Protein AF-A0A0G1ZRB1-F1 (afdb_monomer_lite)

Secondary structure (DSSP, 8-state):
-HHHHHHHHHHHHHHHHHTT----TT-----HHHHHHHHHHHHHHHHHHTT--HHHHHHHHHHHHTT----

Radius of gyration: 15.8 Å; chains: 1; bounding box: 38×31×35 Å

Sequence (71 aa):
MPALRRRGGELYKAIRKEERMKIDAHSEVGMVGGELADLLIYLCSITNKRNIDLKQAFRRKEEINKQRVWS

pLDDT: mean 86.12, std 9.88, range [55.62, 95.81]

Structure (mmCIF, N/CA/C/O backbone):
data_AF-A0A0G1ZRB1-F1
#
_entry.id   AF-A0A0G1ZRB1-F1
#
loop_
_atom_site.group_PDB
_atom_site.id
_atom_site.type_symbol
_atom_site.label_atom_id
_atom_site.label_alt_id
_atom_site.label_comp_id
_atom_site.label_asym_id
_atom_site.label_entity_id
_atom_site.label_seq_id
_atom_site.pdbx_PDB_ins_code
_atom_site.Cartn_x
_atom_site.Cartn_y
_atom_site.Cartn_z
_atom_site.occupancy
_atom_site.B_iso_or_equiv
_atom_site.auth_seq_id
_atom_site.auth_comp_id
_atom_site.auth_asym_id
_atom_site.auth_atom_id
_atom_site.pdbx_PDB_model_num
ATOM 1 N N . MET A 1 1 ? 10.726 -1.092 10.767 1.00 60.09 1 MET A N 1
ATOM 2 C CA . MET A 1 1 ? 10.519 0.130 9.950 1.00 60.09 1 MET A CA 1
ATOM 3 C C . MET A 1 1 ? 11.383 0.223 8.674 1.00 60.09 1 MET A C 1
ATOM 5 O O . MET A 1 1 ? 10.852 0.747 7.703 1.00 60.09 1 MET A O 1
ATOM 9 N N . PRO A 1 2 ? 12.629 -0.303 8.579 1.00 70.31 2 PRO A N 1
ATOM 10 C CA . PRO A 1 2 ? 13.479 -0.152 7.377 1.00 70.31 2 PRO A CA 1
ATOM 11 C C . PRO A 1 2 ? 12.888 -0.680 6.057 1.00 70.31 2 PRO A C 1
ATOM 13 O O . PRO A 1 2 ? 13.143 -0.119 4.995 1.00 70.31 2 PRO A O 1
ATOM 16 N N . ALA A 1 3 ? 12.075 -1.739 6.112 1.00 78.75 3 ALA A N 1
ATOM 17 C CA . ALA A 1 3 ? 11.531 -2.371 4.913 1.00 78.75 3 ALA A CA 1
ATOM 18 C C . ALA A 1 3 ? 10.452 -1.537 4.195 1.00 78.75 3 ALA A C 1
ATOM 20 O O . ALA A 1 3 ? 10.363 -1.635 2.977 1.00 78.75 3 ALA A O 1
ATOM 21 N N . LEU A 1 4 ? 9.706 -0.664 4.893 1.00 85.12 4 LEU A N 1
ATOM 22 C CA . LEU A 1 4 ? 8.721 0.216 4.238 1.00 85.12 4 LEU A CA 1
ATOM 23 C C . LEU A 1 4 ? 9.415 1.213 3.304 1.00 85.12 4 LEU A C 1
ATOM 25 O O . LEU A 1 4 ? 9.022 1.373 2.154 1.00 85.12 4 LEU A O 1
ATOM 29 N N . ARG A 1 5 ? 10.496 1.831 3.796 1.00 85.88 5 ARG A N 1
ATOM 30 C CA . ARG A 1 5 ? 11.312 2.784 3.034 1.00 85.88 5 ARG A CA 1
ATOM 31 C C . ARG A 1 5 ? 11.903 2.139 1.782 1.00 85.88 5 ARG A C 1
ATOM 33 O O . ARG A 1 5 ? 11.879 2.745 0.720 1.00 85.88 5 ARG A O 1
ATOM 40 N N . ARG A 1 6 ? 12.405 0.905 1.904 1.00 87.00 6 ARG A N 1
ATOM 41 C CA . ARG A 1 6 ? 12.949 0.146 0.770 1.00 87.00 6 ARG A CA 1
ATOM 42 C C . ARG A 1 6 ? 11.881 -0.122 -0.293 1.00 87.00 6 ARG A C 1
ATOM 44 O O . ARG A 1 6 ? 12.107 0.199 -1.449 1.00 87.00 6 ARG A O 1
ATOM 51 N N . ARG A 1 7 ? 10.716 -0.649 0.104 1.00 85.38 7 ARG A N 1
ATOM 52 C CA . ARG A 1 7 ? 9.599 -0.934 -0.816 1.00 85.38 7 ARG A CA 1
ATOM 53 C C . ARG A 1 7 ? 9.078 0.327 -1.516 1.00 85.38 7 ARG A C 1
ATOM 55 O O . ARG A 1 7 ? 8.841 0.300 -2.713 1.00 85.38 7 ARG A O 1
ATOM 62 N N . GLY A 1 8 ? 8.980 1.450 -0.800 1.00 89.12 8 GLY A N 1
ATOM 63 C CA . GLY A 1 8 ? 8.630 2.738 -1.410 1.00 89.12 8 GLY A CA 1
ATOM 64 C C . GLY A 1 8 ? 9.664 3.225 -2.434 1.00 89.12 8 GLY A C 1
ATOM 65 O O . GLY A 1 8 ? 9.294 3.794 -3.455 1.00 89.12 8 GLY A O 1
ATOM 66 N N . GLY A 1 9 ? 10.953 2.964 -2.193 1.00 89.06 9 GLY A N 1
ATOM 67 C CA . GLY A 1 9 ? 12.021 3.262 -3.149 1.00 89.06 9 GLY A CA 1
ATOM 68 C C . GLY A 1 9 ? 11.936 2.434 -4.434 1.00 89.06 9 GLY A C 1
ATOM 69 O O . GLY A 1 9 ? 12.137 2.983 -5.513 1.00 89.06 9 GLY A O 1
ATOM 70 N N . GLU A 1 10 ? 11.598 1.146 -4.335 1.00 87.31 10 GLU A N 1
ATOM 71 C CA . GLU A 1 10 ? 11.392 0.288 -5.513 1.00 87.31 10 GLU A CA 1
ATOM 72 C C . GLU A 1 10 ? 10.157 0.713 -6.322 1.00 87.31 10 GLU A C 1
ATOM 74 O O . GLU A 1 10 ? 10.250 0.883 -7.538 1.00 87.31 10 GLU A O 1
ATOM 79 N N . LEU A 1 11 ? 9.044 1.035 -5.651 1.00 89.38 11 LEU A N 1
ATOM 80 C CA . LEU A 1 11 ? 7.867 1.619 -6.304 1.00 89.38 11 LEU A CA 1
ATOM 81 C C . LEU A 1 11 ? 8.208 2.922 -7.043 1.00 89.38 11 LEU A C 1
ATOM 83 O O . LEU A 1 11 ? 7.788 3.123 -8.180 1.00 89.38 11 LEU A O 1
ATOM 87 N N . TYR A 1 12 ? 9.004 3.796 -6.425 1.00 89.25 12 TYR A N 1
ATOM 88 C CA . TYR A 1 12 ? 9.427 5.047 -7.053 1.00 89.25 12 TYR A CA 1
ATOM 89 C C . TYR A 1 12 ? 10.253 4.810 -8.326 1.00 89.25 12 TYR A C 1
ATOM 91 O O . TYR A 1 12 ? 10.029 5.475 -9.337 1.00 89.25 12 TYR A O 1
ATOM 99 N N . LYS A 1 13 ? 11.175 3.837 -8.323 1.00 87.62 13 LYS A N 1
ATOM 100 C CA . LYS A 1 13 ? 11.920 3.457 -9.535 1.00 87.62 13 LYS A CA 1
ATOM 101 C C . LYS A 1 13 ? 10.989 2.912 -10.623 1.00 87.62 13 LYS A C 1
ATOM 103 O O . LYS A 1 13 ? 11.164 3.265 -11.788 1.00 87.62 13 LYS A O 1
ATOM 108 N N . ALA A 1 14 ? 10.005 2.093 -10.244 1.00 87.12 14 ALA A N 1
ATOM 109 C CA . ALA A 1 14 ? 9.024 1.526 -11.166 1.00 87.12 14 ALA A CA 1
ATOM 110 C C . ALA A 1 14 ? 8.181 2.612 -11.854 1.00 87.12 14 ALA A C 1
ATOM 112 O O . ALA A 1 14 ? 8.062 2.597 -13.078 1.00 87.12 14 ALA A O 1
ATOM 113 N N . ILE A 1 15 ? 7.695 3.603 -11.098 1.00 87.31 15 ILE A N 1
ATOM 114 C CA . ILE A 1 15 ? 6.934 4.741 -11.643 1.00 87.31 15 ILE A CA 1
ATOM 115 C C . ILE A 1 15 ? 7.799 5.552 -12.615 1.00 87.31 15 ILE A C 1
ATOM 117 O O . ILE A 1 15 ? 7.384 5.834 -13.735 1.00 87.31 15 ILE A O 1
ATOM 121 N N . ARG A 1 16 ? 9.051 5.852 -12.245 1.00 87.12 16 ARG A N 1
ATOM 122 C CA . ARG A 1 16 ? 9.970 6.599 -13.122 1.00 87.12 16 ARG A CA 1
ATOM 123 C C . ARG A 1 16 ? 10.261 5.885 -14.441 1.00 87.12 16 ARG A C 1
ATOM 125 O O . ARG A 1 16 ? 10.428 6.550 -15.461 1.00 87.12 16 ARG A O 1
ATOM 132 N N . LYS A 1 17 ? 10.332 4.550 -14.426 1.00 83.81 17 LYS A N 1
ATOM 133 C CA . LYS A 1 17 ? 10.487 3.736 -15.640 1.00 83.81 17 LYS A CA 1
ATOM 134 C C . LYS A 1 17 ? 9.272 3.861 -16.556 1.00 83.81 17 LYS A C 1
ATOM 136 O O . LYS A 1 17 ? 9.443 4.022 -17.761 1.00 83.81 17 LYS A O 1
ATOM 141 N N . GLU A 1 18 ? 8.071 3.794 -15.989 1.00 82.62 18 GLU A N 1
ATOM 142 C CA . GLU A 1 18 ? 6.811 3.916 -16.731 1.00 82.62 18 GLU A CA 1
ATOM 143 C C . GLU A 1 18 ? 6.643 5.318 -17.338 1.00 82.62 18 GLU A C 1
ATOM 145 O O . GLU A 1 18 ? 6.311 5.453 -18.515 1.00 82.62 18 GLU A O 1
ATOM 150 N N . GLU A 1 19 ? 7.021 6.358 -16.591 1.00 86.12 19 GLU A N 1
ATOM 151 C CA . GLU A 1 19 ? 7.035 7.758 -17.040 1.00 86.12 19 GLU A CA 1
ATOM 152 C C . GLU A 1 19 ? 8.200 8.101 -17.997 1.00 86.12 19 GLU A C 1
ATOM 154 O O . GLU A 1 19 ? 8.392 9.262 -18.359 1.00 86.12 19 GLU A O 1
ATOM 159 N N . ARG A 1 20 ? 8.992 7.107 -18.436 1.00 78.94 20 ARG A N 1
ATOM 160 C CA . ARG A 1 20 ? 10.168 7.265 -19.322 1.00 78.94 20 ARG A CA 1
ATOM 161 C C . ARG A 1 20 ? 11.222 8.250 -18.799 1.00 78.94 20 ARG A C 1
ATOM 163 O O . ARG A 1 20 ? 11.988 8.830 -19.573 1.00 78.94 20 ARG A O 1
ATOM 170 N N . MET A 1 21 ? 11.300 8.435 -17.486 1.00 76.38 21 MET A N 1
ATOM 171 C CA . MET A 1 21 ? 12.344 9.243 -16.867 1.00 76.38 21 MET A CA 1
ATOM 172 C C . MET A 1 21 ? 13.670 8.475 -16.843 1.00 76.38 21 MET A C 1
ATOM 174 O O . MET A 1 21 ? 13.695 7.251 -16.727 1.00 76.38 21 MET A O 1
ATOM 178 N N . LYS A 1 22 ? 14.799 9.197 -16.884 1.00 70.69 22 LYS A N 1
ATOM 179 C CA . LYS A 1 22 ? 16.134 8.587 -16.768 1.00 70.69 22 LYS A CA 1
ATOM 180 C C . LYS A 1 22 ? 16.267 7.805 -15.459 1.00 70.69 22 LYS A C 1
ATOM 182 O O . LYS A 1 22 ? 16.314 8.393 -14.376 1.00 70.69 22 LYS A O 1
ATOM 187 N N . ILE A 1 23 ? 16.369 6.493 -15.591 1.00 73.25 23 ILE A N 1
ATOM 188 C CA . ILE A 1 23 ? 16.756 5.543 -14.552 1.00 73.25 23 ILE A CA 1
ATOM 189 C C . ILE A 1 23 ? 18.161 5.033 -14.862 1.00 73.25 23 ILE A C 1
ATOM 191 O O . ILE A 1 23 ? 18.593 5.050 -16.014 1.00 73.25 23 ILE A O 1
ATOM 195 N N . ASP A 1 24 ? 18.885 4.634 -13.823 1.00 70.88 24 ASP A N 1
ATOM 196 C CA . ASP A 1 24 ? 20.202 4.028 -13.987 1.00 70.88 24 ASP A CA 1
ATOM 197 C C . ASP A 1 24 ? 20.087 2.758 -14.848 1.00 70.88 24 ASP A C 1
ATOM 199 O O . ASP A 1 24 ? 19.187 1.940 -14.635 1.00 70.88 24 ASP A O 1
ATOM 203 N N . ALA A 1 25 ? 20.973 2.616 -15.837 1.00 59.53 25 ALA A N 1
ATOM 204 C CA . ALA A 1 25 ? 20.924 1.548 -16.835 1.00 59.53 25 ALA A CA 1
ATOM 205 C C . ALA A 1 25 ? 21.096 0.140 -16.237 1.00 59.53 25 ALA A C 1
ATOM 207 O O . ALA A 1 25 ? 20.688 -0.836 -16.862 1.00 59.53 25 ALA A O 1
ATOM 208 N N . HIS A 1 26 ? 21.660 0.030 -15.031 1.00 65.00 26 HIS A N 1
ATOM 209 C CA . HIS A 1 26 ? 21.879 -1.237 -14.333 1.00 65.00 26 HIS A CA 1
ATOM 210 C C . HIS A 1 26 ? 20.813 -1.546 -13.276 1.00 65.00 26 HIS A C 1
ATOM 212 O O . HIS A 1 26 ? 20.936 -2.526 -12.542 1.00 65.00 26 HIS A O 1
ATOM 218 N N . SER A 1 27 ? 19.765 -0.725 -13.164 1.00 63.75 27 SER A N 1
ATOM 219 C CA . SER A 1 27 ? 18.696 -0.986 -12.202 1.00 63.75 27 SER A CA 1
ATOM 220 C C . SER A 1 27 ? 17.750 -2.074 -12.709 1.00 63.75 27 SER A C 1
ATOM 222 O O . SER A 1 27 ? 17.039 -1.883 -13.697 1.00 63.75 27 SER A O 1
ATOM 224 N N . GLU A 1 28 ? 17.665 -3.190 -11.983 1.00 69.06 28 GLU A N 1
ATOM 225 C CA . GLU A 1 28 ? 16.500 -4.068 -12.070 1.00 69.06 28 GLU A CA 1
ATOM 226 C C . GLU A 1 28 ? 15.293 -3.316 -11.508 1.00 69.06 28 GLU A C 1
ATOM 228 O O . GLU A 1 28 ? 15.252 -2.948 -10.335 1.00 69.06 28 GLU A O 1
ATOM 233 N N . VAL A 1 29 ? 14.330 -3.021 -12.378 1.00 75.12 29 VAL A N 1
ATOM 234 C CA . VAL A 1 29 ? 13.125 -2.274 -12.019 1.00 75.12 29 VAL A CA 1
ATOM 235 C C . VAL A 1 29 ? 11.912 -3.157 -12.260 1.00 75.12 29 VAL A C 1
ATOM 237 O O . VAL A 1 29 ? 11.615 -3.501 -13.414 1.00 75.12 29 VAL A O 1
ATOM 240 N N . GLY A 1 30 ? 11.220 -3.485 -11.168 1.00 79.50 30 GLY A N 1
ATOM 241 C CA . GLY A 1 30 ? 9.949 -4.199 -11.172 1.00 79.50 30 GLY A CA 1
ATOM 242 C C . GLY A 1 30 ? 8.827 -3.421 -11.867 1.00 79.50 30 GLY A C 1
ATOM 243 O O . GLY A 1 30 ? 8.957 -2.245 -12.209 1.00 79.50 30 GLY A O 1
ATOM 244 N N . MET A 1 31 ? 7.701 -4.092 -12.101 1.00 85.62 31 MET A N 1
ATOM 245 C CA . MET A 1 31 ? 6.487 -3.436 -12.597 1.00 85.62 31 MET A CA 1
ATOM 246 C C . MET A 1 31 ? 5.801 -2.681 -11.455 1.00 85.62 31 MET A C 1
ATOM 248 O O . MET A 1 31 ? 5.743 -3.194 -10.337 1.00 85.62 31 MET A O 1
ATOM 252 N N . VAL A 1 32 ? 5.202 -1.519 -11.743 1.00 86.88 32 VAL A N 1
ATOM 253 C CA . VAL A 1 32 ? 4.495 -0.698 -10.740 1.00 86.88 32 VAL A CA 1
ATOM 254 C C . VAL A 1 32 ? 3.465 -1.518 -9.961 1.00 86.88 32 VAL A C 1
ATOM 256 O O . VAL A 1 32 ? 3.443 -1.474 -8.733 1.00 86.88 32 VAL A O 1
ATOM 259 N N . GLY A 1 33 ? 2.671 -2.342 -10.651 1.00 88.69 33 GLY A N 1
ATOM 260 C CA . GLY A 1 33 ? 1.689 -3.218 -10.005 1.00 88.69 33 GLY A CA 1
ATOM 261 C C . GLY A 1 33 ? 2.302 -4.230 -9.027 1.00 88.69 33 GLY A C 1
ATOM 262 O O . GLY A 1 33 ? 1.727 -4.478 -7.968 1.00 88.69 33 GLY A O 1
ATOM 263 N N . GLY A 1 34 ? 3.482 -4.775 -9.342 1.00 88.00 34 GLY A N 1
ATOM 264 C CA . GLY A 1 34 ? 4.197 -5.705 -8.464 1.00 88.00 34 GLY A CA 1
ATOM 265 C C . GLY A 1 34 ? 4.698 -5.023 -7.192 1.00 88.00 34 GLY A C 1
ATOM 266 O O . GLY A 1 34 ? 4.459 -5.513 -6.091 1.00 88.00 34 GLY A O 1
ATOM 267 N N . GLU A 1 35 ? 5.301 -3.8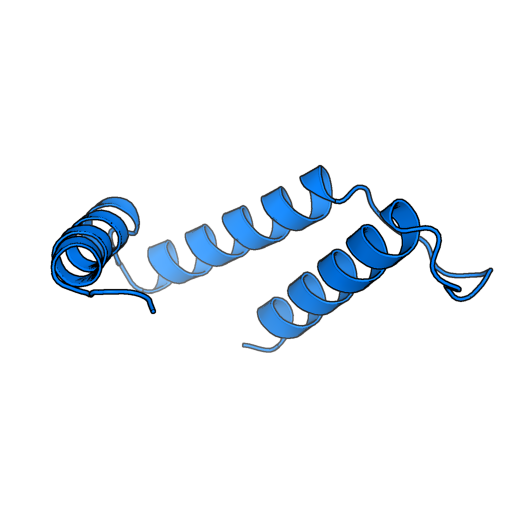40 -7.328 1.00 91.94 35 GLU A N 1
ATOM 268 C CA . GLU A 1 35 ? 5.793 -3.075 -6.176 1.00 91.94 35 GLU A CA 1
ATOM 269 C C . GLU A 1 35 ? 4.654 -2.557 -5.284 1.00 91.94 35 GLU A C 1
ATOM 271 O O . GLU A 1 35 ? 4.776 -2.546 -4.056 1.00 91.94 35 GLU A O 1
ATOM 276 N N . LEU A 1 36 ? 3.511 -2.184 -5.874 1.00 91.50 36 LEU A N 1
ATOM 277 C CA . LEU A 1 36 ? 2.296 -1.847 -5.126 1.00 91.50 36 LEU A CA 1
ATOM 278 C C . LEU A 1 36 ? 1.769 -3.045 -4.325 1.00 91.50 36 LEU A C 1
ATOM 280 O O . LEU A 1 36 ? 1.419 -2.889 -3.152 1.00 91.50 36 LEU A O 1
ATOM 284 N N . ALA A 1 37 ? 1.737 -4.238 -4.927 1.00 92.81 37 ALA A N 1
ATOM 285 C CA . ALA A 1 37 ? 1.3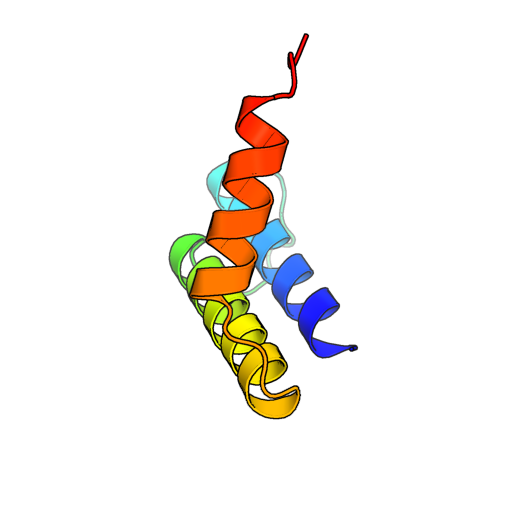26 -5.459 -4.238 1.00 92.81 37 ALA A CA 1
ATOM 286 C C . ALA A 1 37 ? 2.276 -5.796 -3.077 1.00 92.81 37 ALA A C 1
ATOM 288 O O . ALA A 1 37 ? 1.821 -6.075 -1.967 1.00 92.81 37 ALA A O 1
ATOM 289 N N . ASP A 1 38 ? 3.587 -5.684 -3.290 1.00 90.31 38 ASP A N 1
ATOM 290 C CA . ASP A 1 38 ? 4.600 -5.911 -2.257 1.00 90.31 38 ASP A CA 1
ATOM 291 C C . ASP A 1 38 ? 4.490 -4.919 -1.090 1.00 90.31 38 ASP A C 1
ATOM 293 O O . ASP A 1 38 ? 4.632 -5.301 0.081 1.00 90.31 38 ASP A O 1
ATOM 297 N N . LEU A 1 39 ? 4.206 -3.647 -1.385 1.00 92.69 39 LEU A N 1
ATOM 298 C CA . LEU A 1 39 ? 3.939 -2.628 -0.373 1.00 92.69 39 LEU A CA 1
ATOM 299 C C . LEU A 1 39 ? 2.676 -2.974 0.431 1.00 92.69 39 LEU A C 1
ATOM 301 O O . LEU A 1 39 ? 2.700 -2.918 1.664 1.00 92.69 39 LEU A O 1
ATOM 305 N N . LEU A 1 40 ? 1.596 -3.376 -0.246 1.00 93.56 40 LEU A N 1
ATOM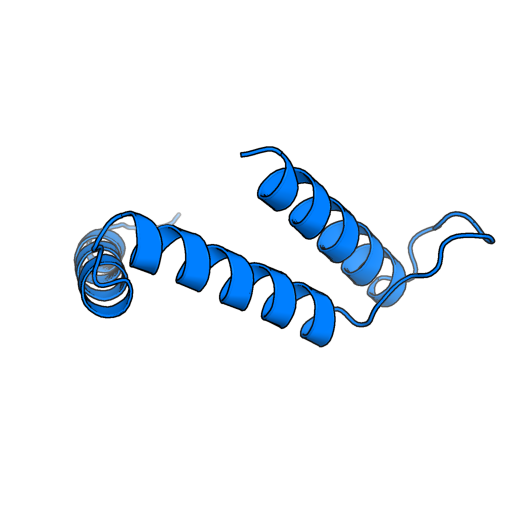 306 C CA . LEU A 1 40 ? 0.329 -3.751 0.383 1.00 93.56 40 LEU A CA 1
ATOM 307 C C . LEU A 1 40 ? 0.482 -4.983 1.285 1.00 93.56 40 LEU A C 1
ATOM 309 O O . LEU A 1 40 ? 0.055 -4.952 2.439 1.00 93.56 40 LEU A O 1
ATOM 313 N N . ILE A 1 41 ? 1.143 -6.041 0.809 1.00 93.62 41 ILE A N 1
ATOM 314 C CA . ILE A 1 41 ? 1.426 -7.252 1.596 1.00 93.62 41 ILE A CA 1
ATOM 315 C C . ILE A 1 41 ? 2.235 -6.892 2.842 1.00 93.62 41 ILE A C 1
ATOM 317 O O . ILE A 1 41 ? 1.938 -7.351 3.951 1.00 93.62 41 ILE A O 1
ATOM 321 N N . TYR A 1 42 ? 3.243 -6.032 2.689 1.00 92.75 42 TYR A N 1
ATOM 322 C CA . TYR A 1 42 ? 4.049 -5.599 3.819 1.00 92.75 42 TYR A CA 1
ATOM 323 C C . TYR A 1 42 ? 3.231 -4.782 4.835 1.00 92.75 42 TYR A C 1
ATOM 325 O O . TYR A 1 42 ? 3.370 -5.009 6.041 1.00 92.75 42 TYR A O 1
ATOM 333 N N . LEU A 1 43 ? 2.329 -3.902 4.388 1.00 93.00 43 LEU A N 1
ATOM 334 C CA . LEU A 1 43 ? 1.393 -3.188 5.264 1.00 93.00 43 LEU A CA 1
ATOM 335 C C . LEU A 1 43 ? 0.468 -4.153 6.018 1.00 93.00 43 LEU A C 1
ATOM 337 O O . LEU A 1 43 ? 0.374 -4.049 7.243 1.00 93.00 43 LEU A O 1
ATOM 341 N N . CYS A 1 44 ? -0.115 -5.140 5.333 1.00 93.56 44 CYS A N 1
ATOM 342 C CA . CYS A 1 44 ? -0.912 -6.200 5.959 1.00 93.56 44 CYS A CA 1
ATOM 343 C C . CYS A 1 44 ? -0.106 -6.963 7.026 1.00 93.56 44 CYS A C 1
ATOM 345 O O . CYS A 1 44 ? -0.608 -7.270 8.107 1.00 93.56 44 CYS A O 1
ATOM 347 N N . SER A 1 45 ? 1.183 -7.220 6.781 1.00 93.75 45 SER A N 1
ATOM 348 C CA . SER A 1 45 ? 2.042 -7.879 7.773 1.00 93.75 45 SER A CA 1
ATOM 349 C C . SER A 1 45 ? 2.243 -7.028 9.036 1.00 93.75 45 SER A C 1
ATOM 351 O O . SER A 1 45 ? 2.285 -7.562 10.146 1.00 93.75 45 SER A O 1
ATOM 353 N N . ILE A 1 46 ? 2.336 -5.699 8.894 1.00 93.06 46 ILE A N 1
ATOM 354 C CA . ILE A 1 46 ? 2.457 -4.771 10.025 1.00 93.06 46 ILE A CA 1
ATOM 355 C C . ILE A 1 46 ? 1.157 -4.740 10.825 1.00 93.06 46 ILE A C 1
ATOM 357 O O . ILE A 1 46 ? 1.206 -4.780 12.055 1.00 93.06 46 ILE A O 1
ATOM 361 N N . THR A 1 47 ? 0.009 -4.663 10.150 1.00 94.38 47 THR A N 1
ATOM 362 C CA . THR A 1 47 ? -1.298 -4.599 10.815 1.00 94.38 47 THR A CA 1
ATOM 363 C C . THR A 1 47 ? -1.599 -5.888 11.558 1.00 94.38 47 THR A C 1
ATOM 365 O O . THR A 1 47 ? -2.008 -5.822 12.713 1.00 94.38 47 THR A O 1
ATOM 368 N N . ASN A 1 48 ? -1.269 -7.042 10.971 1.00 93.69 48 ASN A N 1
ATOM 369 C CA . ASN A 1 48 ? -1.410 -8.339 11.632 1.00 93.69 48 ASN A CA 1
ATOM 370 C C . ASN A 1 48 ? -0.564 -8.410 12.911 1.00 93.69 48 ASN A C 1
ATOM 372 O O . ASN A 1 48 ? -1.072 -8.765 13.969 1.00 93.69 48 ASN A O 1
ATOM 376 N N . LYS A 1 49 ? 0.707 -7.983 12.858 1.00 94.19 49 LYS A N 1
ATOM 377 C CA . LYS A 1 49 ? 1.594 -7.952 14.041 1.00 94.19 49 LYS A CA 1
ATOM 378 C C . LYS A 1 49 ? 1.121 -7.002 15.140 1.00 94.19 49 LYS A C 1
ATOM 380 O O . LYS A 1 49 ? 1.485 -7.180 16.296 1.00 94.19 49 LYS A O 1
ATOM 385 N N . ARG A 1 50 ? 0.365 -5.966 14.778 1.00 93.38 50 ARG A N 1
ATOM 386 C CA . ARG A 1 50 ? -0.170 -4.964 15.711 1.00 93.38 50 ARG A CA 1
ATOM 387 C C . ARG A 1 50 ? -1.614 -5.246 16.123 1.00 93.38 50 ARG A C 1
ATOM 389 O O . ARG A 1 50 ? -2.176 -4.437 16.852 1.00 93.38 50 ARG A O 1
ATOM 396 N N . ASN A 1 51 ? -2.198 -6.352 15.658 1.00 94.94 51 ASN A N 1
ATOM 397 C CA . ASN A 1 51 ? -3.605 -6.695 15.847 1.00 94.94 51 ASN A CA 1
ATOM 398 C C . ASN A 1 51 ? -4.566 -5.560 15.425 1.00 94.94 51 ASN A C 1
ATOM 400 O O . ASN A 1 51 ? -5.531 -5.240 16.115 1.00 94.94 51 ASN A O 1
ATOM 404 N N . ILE A 1 52 ? -4.256 -4.902 14.304 1.00 95.81 52 ILE A N 1
ATOM 405 C CA . ILE A 1 52 ? -5.059 -3.817 13.731 1.00 95.81 52 ILE A CA 1
ATOM 406 C C . ILE A 1 52 ? -5.905 -4.386 12.592 1.00 95.81 52 ILE A C 1
ATOM 408 O O . ILE A 1 52 ? -5.359 -4.920 11.626 1.00 95.81 52 ILE A O 1
ATOM 412 N N . ASP A 1 53 ? -7.225 -4.194 12.646 1.00 94.56 53 ASP A N 1
ATOM 413 C CA . ASP A 1 53 ? -8.091 -4.414 11.485 1.00 94.56 53 ASP A CA 1
ATOM 414 C C . ASP A 1 53 ? -7.895 -3.274 10.475 1.00 94.56 53 ASP A C 1
ATOM 416 O O . ASP A 1 53 ? -8.448 -2.176 10.608 1.00 94.56 53 ASP A O 1
ATOM 420 N N . LEU A 1 54 ? -7.090 -3.549 9.447 1.00 94.12 54 LEU A N 1
ATOM 421 C CA . LEU A 1 54 ? -6.794 -2.596 8.381 1.00 94.12 54 LEU A CA 1
ATOM 422 C C . LEU A 1 54 ? -8.057 -2.146 7.633 1.00 94.12 54 LEU A C 1
ATOM 424 O O . LEU A 1 54 ? -8.154 -0.977 7.266 1.00 94.12 54 LEU A O 1
ATOM 428 N N . LYS A 1 55 ? -9.050 -3.026 7.444 1.00 94.19 55 LYS A N 1
ATOM 429 C CA . LYS A 1 55 ? -10.297 -2.678 6.744 1.00 94.19 55 LYS A CA 1
ATOM 430 C C . LYS A 1 55 ? -11.110 -1.686 7.565 1.00 94.19 55 LYS A C 1
ATOM 432 O O . LYS A 1 55 ? -11.605 -0.697 7.025 1.00 94.19 55 LYS A O 1
ATOM 437 N N . GLN A 1 56 ? -11.233 -1.930 8.868 1.00 95.44 56 GLN A N 1
ATOM 438 C CA . GLN A 1 56 ? 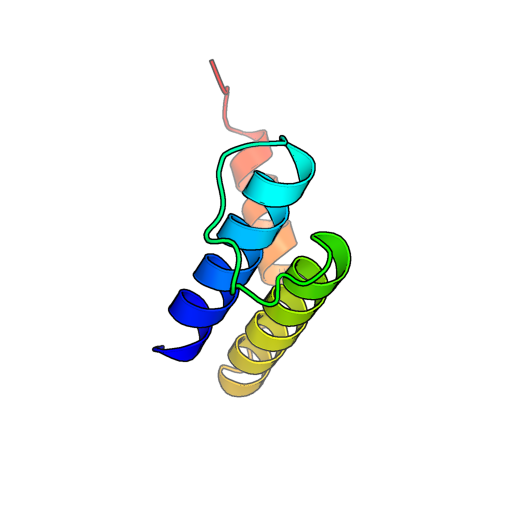-11.941 -1.017 9.762 1.00 95.44 56 GLN A CA 1
ATOM 439 C C . GLN A 1 56 ? -11.214 0.331 9.872 1.00 95.44 56 GLN A C 1
ATOM 441 O O . GLN A 1 56 ? -11.856 1.380 9.794 1.00 95.44 56 GLN A O 1
ATOM 446 N N . ALA A 1 57 ? -9.883 0.317 10.006 1.00 94.56 57 ALA A N 1
ATOM 447 C CA . ALA A 1 57 ? -9.068 1.530 10.052 1.00 94.56 57 ALA A CA 1
ATOM 448 C C . ALA A 1 57 ? -9.204 2.364 8.768 1.00 94.56 57 ALA A C 1
ATOM 450 O O . ALA A 1 57 ? -9.383 3.581 8.841 1.00 94.56 57 ALA A O 1
ATOM 451 N N . PHE A 1 58 ? -9.191 1.705 7.605 1.00 94.81 58 PHE A N 1
ATOM 452 C CA . PHE A 1 58 ? -9.399 2.344 6.309 1.00 94.81 58 PHE A CA 1
ATOM 453 C C . PHE A 1 58 ? -10.778 3.010 6.219 1.00 94.81 58 PHE A C 1
ATOM 455 O O . PHE A 1 58 ? -10.861 4.203 5.942 1.00 94.81 58 PHE A O 1
ATOM 462 N N . ARG A 1 59 ? -11.860 2.291 6.556 1.00 94.75 59 ARG A N 1
ATOM 463 C CA . ARG A 1 59 ? -13.228 2.848 6.5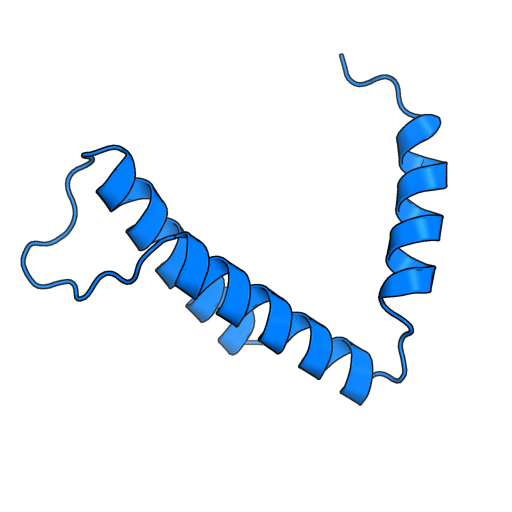43 1.00 94.75 59 ARG A CA 1
ATOM 464 C C . ARG A 1 59 ? -13.379 4.071 7.447 1.00 94.75 59 ARG A C 1
ATOM 466 O O . ARG A 1 59 ? -13.939 5.074 7.025 1.00 94.75 59 ARG A O 1
ATOM 473 N N . ARG A 1 60 ? -12.845 4.021 8.673 1.00 94.94 60 ARG A N 1
ATOM 474 C CA . ARG A 1 60 ? -12.871 5.173 9.595 1.00 94.94 60 ARG A CA 1
ATOM 475 C C . ARG A 1 60 ? -12.154 6.386 9.008 1.00 94.94 60 ARG A C 1
ATOM 477 O O .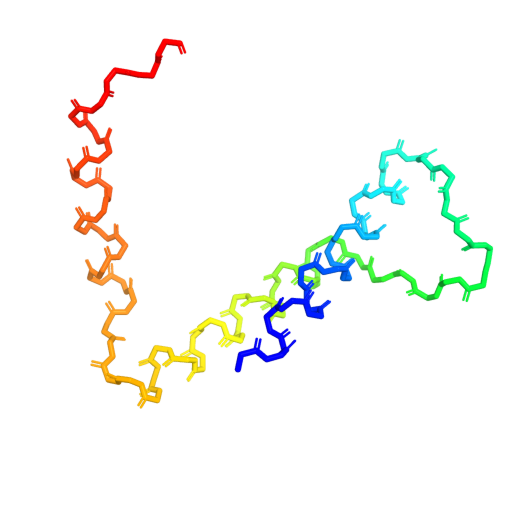 ARG A 1 60 ? -12.620 7.510 9.168 1.00 94.94 60 ARG A O 1
ATOM 484 N N . LYS A 1 61 ? -11.022 6.162 8.335 1.00 93.38 61 LYS A N 1
ATOM 485 C CA . LYS A 1 61 ? -10.267 7.238 7.694 1.00 93.38 61 LYS A CA 1
ATOM 486 C C . LYS A 1 61 ? -11.036 7.853 6.525 1.00 93.38 61 LYS A C 1
ATOM 488 O O . LYS A 1 61 ? -11.018 9.073 6.387 1.00 93.38 61 LYS A O 1
ATOM 493 N N . GLU A 1 62 ? -11.733 7.034 5.747 1.00 94.06 62 GLU A N 1
ATOM 494 C CA . GLU A 1 62 ? -12.583 7.493 4.647 1.00 94.06 62 GLU A CA 1
ATOM 495 C C . GLU A 1 62 ? -13.755 8.352 5.128 1.00 94.06 62 GLU A C 1
ATOM 497 O O . GLU A 1 62 ? -13.988 9.416 4.562 1.00 94.06 62 GLU A O 1
ATOM 502 N N . GLU A 1 63 ? -14.433 7.982 6.220 1.00 94.94 63 GLU A N 1
ATOM 503 C CA . GLU A 1 63 ? -15.499 8.827 6.789 1.00 94.94 63 GLU A CA 1
ATOM 504 C C . GLU A 1 63 ? -14.993 10.213 7.216 1.00 94.94 63 GLU A C 1
ATOM 506 O O . GLU A 1 63 ? -15.684 11.213 7.034 1.00 94.94 63 GLU A O 1
ATOM 511 N N . ILE A 1 64 ? -13.758 10.296 7.722 1.00 92.94 64 ILE A N 1
ATOM 512 C CA . ILE A 1 64 ? -13.106 11.579 8.021 1.00 92.94 64 ILE A CA 1
ATOM 513 C C . ILE A 1 64 ? -12.769 12.330 6.725 1.00 92.94 64 ILE A C 1
ATOM 515 O O . ILE A 1 64 ? -12.930 13.546 6.657 1.00 92.94 64 ILE A O 1
ATOM 519 N N . ASN A 1 65 ? -12.278 11.634 5.697 1.00 91.12 65 ASN A N 1
ATOM 520 C CA . ASN A 1 65 ? -11.895 12.253 4.428 1.00 91.12 65 ASN A CA 1
ATOM 521 C C . ASN A 1 65 ? -13.095 12.826 3.663 1.00 91.12 65 ASN A C 1
ATOM 523 O O . ASN A 1 65 ? -12.942 13.870 3.038 1.00 91.12 65 ASN A O 1
ATOM 527 N N . LYS A 1 66 ? -14.278 12.206 3.753 1.00 91.56 66 LYS A N 1
ATOM 528 C CA . LYS A 1 66 ? -15.529 12.719 3.160 1.00 91.56 66 LYS A CA 1
ATOM 529 C C . LYS A 1 66 ? -15.945 14.086 3.702 1.00 91.56 66 LYS A C 1
ATOM 531 O O . LYS A 1 66 ? -16.645 14.826 3.024 1.00 91.56 66 LYS A O 1
ATOM 536 N N . GLN A 1 67 ? -15.525 14.418 4.920 1.00 91.56 67 GLN A N 1
ATOM 537 C CA . GLN A 1 67 ? -15.811 15.706 5.556 1.00 91.56 67 GLN A CA 1
ATOM 538 C C . GLN A 1 67 ? -14.798 16.789 5.157 1.00 91.56 67 GLN A C 1
ATOM 540 O O . GLN A 1 67 ? -14.907 17.931 5.599 1.00 91.56 67 GLN A O 1
ATOM 545 N N . ARG A 1 68 ? -13.785 16.445 4.350 1.00 89.81 68 ARG A N 1
ATOM 546 C CA . ARG A 1 68 ? -12.756 17.382 3.898 1.00 89.81 68 ARG A CA 1
ATOM 547 C C . ARG A 1 68 ? -13.129 17.949 2.539 1.00 89.81 68 ARG A C 1
ATOM 549 O O . ARG A 1 68 ? -13.410 17.205 1.605 1.00 89.81 68 ARG A O 1
ATOM 556 N N . VAL A 1 69 ? -13.040 19.267 2.427 1.00 77.75 69 VAL A N 1
ATOM 557 C CA . VAL A 1 69 ? -12.989 19.946 1.135 1.00 77.75 69 VAL A CA 1
ATOM 558 C C . VAL A 1 69 ? -11.526 19.973 0.715 1.00 77.75 69 VAL A C 1
ATOM 560 O O . VAL A 1 69 ? -10.689 20.542 1.415 1.00 77.75 69 VAL A O 1
ATOM 563 N N . TRP A 1 70 ? -11.215 19.288 -0.379 1.00 75.50 70 TRP A N 1
ATOM 564 C CA . TRP A 1 70 ? -9.897 19.334 -0.998 1.00 75.50 70 TRP A CA 1
ATOM 565 C C . TRP A 1 70 ? -9.961 20.407 -2.082 1.00 75.50 70 TRP A C 1
ATOM 567 O O . TRP A 1 70 ? -10.599 20.191 -3.111 1.00 75.50 70 TRP A O 1
ATOM 577 N N . SER A 1 71 ? -9.397 21.577 -1.785 1.00 55.62 71 SER A N 1
ATOM 578 C CA . SER A 1 71 ? -9.218 22.675 -2.741 1.00 55.62 71 SER A CA 1
ATOM 579 C C . SER A 1 71 ? -7.953 22.483 -3.565 1.00 55.62 71 SER A C 1
ATOM 581 O O . SER A 1 71 ? -6.956 21.995 -2.983 1.00 55.62 71 SER A O 1
#

Organism: NCBI:txid1618989

Foldseek 3Di:
DVVLVVLVVLLVLQVCVVVVHDDDPPDPHDHNVVSVVVNVVVVVVVCVVVVHPPVVVVVVVVVVVVPDDDD